Protein AF-A0A2H0P3C6-F1 (afdb_monomer_lite)

pLDDT: mean 90.38, std 11.11, range [38.16, 98.56]

Structure (mmCIF, N/CA/C/O backbone):
data_AF-A0A2H0P3C6-F1
#
_entry.id   AF-A0A2H0P3C6-F1
#
loop_
_atom_site.group_PDB
_atom_site.id
_atom_site.type_symbol
_atom_site.label_atom_id
_atom_site.label_alt_id
_atom_site.label_comp_id
_atom_site.label_asym_id
_atom_site.label_entity_id
_atom_site.label_seq_id
_atom_site.pdbx_PDB_ins_code
_atom_site.Cartn_x
_atom_site.Cartn_y
_atom_site.Cartn_z
_atom_site.occupancy
_atom_site.B_iso_or_equiv
_atom_site.auth_seq_id
_atom_site.auth_comp_id
_atom_site.auth_asym_id
_atom_site.auth_atom_id
_atom_site.pdbx_PDB_model_num
ATOM 1 N N . MET A 1 1 ? -15.969 14.897 18.657 1.00 38.16 1 MET A N 1
ATOM 2 C CA . MET A 1 1 ? -15.874 15.215 17.222 1.00 38.16 1 MET A CA 1
ATOM 3 C C . MET A 1 1 ? -16.275 13.954 16.493 1.00 38.16 1 MET A C 1
ATOM 5 O O . MET A 1 1 ? -15.449 13.063 16.337 1.00 38.16 1 MET A O 1
ATOM 9 N N . ASP A 1 2 ? -17.567 13.815 16.211 1.00 44.22 2 ASP A N 1
ATOM 10 C CA . ASP A 1 2 ? -18.071 12.693 15.427 1.00 44.22 2 ASP A CA 1
ATOM 11 C C . ASP A 1 2 ? -17.780 13.014 13.964 1.00 44.22 2 ASP A C 1
ATOM 13 O O . ASP A 1 2 ? -18.344 13.938 13.385 1.00 44.22 2 ASP A O 1
ATOM 17 N N . ILE A 1 3 ? -16.771 12.341 13.418 1.00 56.41 3 ILE A N 1
ATOM 18 C CA . ILE A 1 3 ? -16.511 12.364 11.985 1.00 56.41 3 ILE A CA 1
ATOM 19 C C . ILE A 1 3 ? -17.525 11.390 11.386 1.00 56.41 3 ILE A C 1
ATOM 21 O O . ILE A 1 3 ? -17.306 10.178 11.432 1.00 56.41 3 ILE A O 1
ATOM 25 N N . ASP A 1 4 ? -18.636 11.914 10.870 1.00 56.56 4 ASP A N 1
ATOM 26 C CA . ASP A 1 4 ? -19.586 11.145 10.062 1.00 56.56 4 ASP A CA 1
ATOM 27 C C . ASP A 1 4 ? -18.947 10.863 8.699 1.00 56.56 4 ASP A C 1
ATOM 29 O O . ASP A 1 4 ? -19.132 11.566 7.706 1.00 56.56 4 ASP A O 1
ATOM 33 N N . LEU A 1 5 ? -18.087 9.847 8.684 1.00 65.88 5 LEU A N 1
ATOM 34 C CA . LEU A 1 5 ? -17.434 9.357 7.484 1.00 65.88 5 LEU A CA 1
ATOM 35 C C . LEU A 1 5 ? -18.423 8.440 6.747 1.00 65.88 5 LEU A C 1
ATOM 37 O O . LEU A 1 5 ? -18.455 7.230 6.975 1.00 65.88 5 LEU A O 1
ATOM 41 N N . GLU A 1 6 ? -19.251 9.008 5.870 1.00 75.88 6 GLU A N 1
ATOM 42 C CA . GLU A 1 6 ? -20.109 8.235 4.961 1.00 75.88 6 GLU A CA 1
ATOM 43 C C . GLU A 1 6 ? -19.262 7.575 3.859 1.00 75.88 6 GLU A C 1
ATOM 45 O O . GLU A 1 6 ? -19.202 8.017 2.712 1.00 75.88 6 GLU A O 1
ATOM 50 N N . LEU A 1 7 ? -18.553 6.503 4.212 1.00 77.25 7 LEU A N 1
ATOM 51 C CA . LEU A 1 7 ? -17.869 5.661 3.238 1.00 77.25 7 LEU A CA 1
ATOM 52 C C . LEU A 1 7 ? -18.852 4.642 2.669 1.00 77.25 7 LEU A C 1
ATOM 54 O O . LEU A 1 7 ? -19.261 3.720 3.369 1.00 77.25 7 LEU A O 1
ATOM 58 N N . ASP A 1 8 ? -19.178 4.763 1.383 1.00 90.75 8 ASP A N 1
ATOM 59 C CA . ASP A 1 8 ? -19.835 3.688 0.635 1.00 90.75 8 ASP A CA 1
ATOM 60 C C . ASP A 1 8 ? -18.803 2.574 0.361 1.00 90.75 8 ASP A C 1
ATOM 62 O O . ASP A 1 8 ? -17.908 2.762 -0.480 1.00 90.75 8 ASP A O 1
ATOM 66 N N . PRO A 1 9 ? -18.908 1.400 1.019 1.00 89.31 9 PRO A N 1
ATOM 67 C CA . PRO A 1 9 ? -17.908 0.345 0.891 1.00 89.31 9 PRO A CA 1
ATOM 68 C C . PRO A 1 9 ? -17.788 -0.160 -0.545 1.00 89.31 9 PRO A C 1
ATOM 70 O O . PRO A 1 9 ? -16.703 -0.531 -0.986 1.00 89.31 9 PRO A O 1
ATOM 73 N N . ARG A 1 10 ? -18.889 -0.139 -1.310 1.00 92.19 10 ARG A N 1
ATOM 74 C CA . ARG A 1 10 ? -18.884 -0.604 -2.700 1.00 92.19 10 ARG A CA 1
ATOM 75 C C . ARG A 1 10 ? -18.052 0.325 -3.567 1.00 92.19 10 ARG A C 1
ATOM 77 O O . ARG A 1 10 ? -17.239 -0.149 -4.355 1.00 92.19 10 ARG A O 1
ATOM 84 N N . ARG A 1 11 ? -18.228 1.640 -3.418 1.00 92.62 11 ARG A N 1
ATOM 85 C CA . ARG A 1 11 ? -17.442 2.628 -4.173 1.00 92.62 11 ARG A CA 1
ATOM 86 C C . ARG A 1 11 ? -15.965 2.532 -3.837 1.00 92.62 11 ARG A C 1
ATOM 88 O O . ARG A 1 11 ? -15.156 2.568 -4.759 1.00 92.62 11 ARG A O 1
ATOM 95 N N . LEU A 1 12 ? -15.631 2.371 -2.557 1.00 92.31 12 LEU A N 1
ATOM 96 C CA . LEU A 1 12 ? -14.248 2.219 -2.116 1.00 92.31 12 LEU A CA 1
ATOM 97 C C . LEU A 1 12 ? -13.602 0.970 -2.727 1.00 92.31 12 LEU A C 1
ATOM 99 O O . LEU A 1 12 ? -12.553 1.080 -3.354 1.00 92.31 12 LEU A O 1
ATOM 103 N N . VAL A 1 13 ? -14.256 -0.193 -2.627 1.00 93.94 13 VAL A N 1
ATOM 104 C CA . VAL A 1 13 ? -13.751 -1.447 -3.213 1.00 93.94 13 VAL A CA 1
ATOM 105 C C . VAL A 1 13 ? -13.550 -1.310 -4.720 1.00 93.94 13 VAL A C 1
ATOM 107 O O . VAL A 1 13 ? -12.503 -1.691 -5.234 1.00 93.94 13 VAL A O 1
ATOM 110 N N . TRP A 1 14 ? -14.506 -0.717 -5.439 1.00 96.50 14 TRP A N 1
ATOM 111 C CA . TRP A 1 14 ? -14.363 -0.500 -6.880 1.00 96.50 14 TRP A CA 1
ATOM 112 C C . TRP A 1 14 ? -13.274 0.513 -7.236 1.00 96.50 14 TRP A C 1
ATOM 114 O O . TRP A 1 14 ? -12.634 0.365 -8.274 1.00 96.50 14 TRP A O 1
ATOM 124 N N . ALA A 1 15 ? -13.054 1.537 -6.411 1.00 95.50 15 ALA A N 1
ATOM 125 C CA . ALA A 1 15 ? -11.960 2.479 -6.609 1.00 95.50 15 ALA A CA 1
ATOM 126 C C . ALA A 1 15 ? -10.603 1.780 -6.449 1.00 95.50 15 ALA A C 1
ATOM 128 O O . ALA A 1 15 ? -9.781 1.850 -7.359 1.00 95.50 15 ALA A O 1
ATOM 129 N N . LEU A 1 16 ? -10.415 1.036 -5.355 1.00 95.62 16 LEU A N 1
ATOM 130 C CA . LEU A 1 16 ? -9.211 0.244 -5.093 1.00 95.62 16 LEU A CA 1
ATOM 131 C C . LEU A 1 16 ? -8.962 -0.787 -6.207 1.00 95.62 16 LEU A C 1
ATOM 133 O O . LEU A 1 16 ? -7.877 -0.834 -6.778 1.00 95.62 16 LEU A O 1
ATOM 137 N N . ALA A 1 17 ? -9.993 -1.537 -6.610 1.00 96.88 17 ALA A N 1
ATOM 138 C CA . ALA A 1 17 ? -9.888 -2.532 -7.677 1.00 96.88 17 ALA A CA 1
ATOM 139 C C . ALA A 1 17 ? -9.478 -1.921 -9.027 1.00 96.88 17 ALA A C 1
ATOM 141 O O . ALA A 1 17 ? -8.678 -2.508 -9.750 1.00 96.88 17 ALA A O 1
ATOM 142 N N . ARG A 1 18 ? -9.985 -0.732 -9.377 1.00 98.12 18 ARG A N 1
ATOM 143 C CA . ARG A 1 18 ? -9.569 -0.036 -10.608 1.00 98.12 18 ARG A CA 1
ATOM 144 C C . ARG A 1 18 ? -8.109 0.398 -10.558 1.00 98.12 18 ARG A C 1
ATOM 146 O O . ARG A 1 18 ? -7.451 0.341 -11.590 1.00 98.12 18 ARG A O 1
ATOM 153 N N . ILE A 1 19 ? -7.617 0.822 -9.393 1.00 97.56 19 ILE A N 1
ATOM 154 C CA . ILE A 1 19 ? -6.205 1.182 -9.221 1.00 97.56 19 ILE A CA 1
ATOM 155 C C . ILE A 1 19 ? -5.328 -0.060 -9.403 1.00 97.56 19 ILE A C 1
ATOM 157 O O . ILE A 1 19 ? -4.385 0.003 -10.182 1.00 97.56 19 ILE A O 1
ATOM 161 N N . ILE A 1 20 ? -5.687 -1.194 -8.788 1.00 96.81 20 ILE A N 1
ATOM 162 C CA . ILE A 1 20 ? -4.975 -2.474 -8.971 1.00 96.81 20 ILE A CA 1
ATOM 163 C C . ILE A 1 20 ? -4.914 -2.846 -10.454 1.00 96.81 20 ILE A C 1
ATOM 165 O O . ILE A 1 20 ? -3.831 -3.008 -11.003 1.00 96.81 20 ILE A O 1
ATOM 169 N N . LEU A 1 21 ? -6.066 -2.879 -11.132 1.00 97.88 21 LEU A N 1
ATOM 170 C CA . LEU A 1 21 ? -6.128 -3.227 -12.554 1.00 97.88 21 LEU A CA 1
ATOM 171 C C . LEU A 1 21 ? -5.290 -2.283 -13.430 1.00 97.88 21 LEU A C 1
ATOM 173 O O . LEU A 1 21 ? -4.701 -2.720 -14.416 1.00 97.88 21 LEU A O 1
ATOM 177 N N . ALA A 1 22 ? -5.229 -0.993 -13.088 1.00 97.94 22 ALA A N 1
ATOM 178 C CA . ALA A 1 22 ? -4.406 -0.025 -13.805 1.00 97.94 22 ALA A CA 1
ATOM 179 C C . ALA A 1 22 ? -2.903 -0.240 -13.562 1.00 97.94 22 ALA A C 1
ATOM 181 O O . ALA A 1 22 ? -2.125 -0.157 -14.512 1.00 97.94 22 ALA A O 1
ATOM 182 N N . LEU A 1 23 ? -2.497 -0.534 -12.323 1.00 97.56 23 LEU A N 1
ATOM 183 C CA . LEU A 1 23 ? -1.108 -0.844 -11.974 1.00 97.56 23 LEU A CA 1
ATOM 184 C C . LEU A 1 23 ? -0.643 -2.140 -12.650 1.00 97.56 23 LEU A C 1
ATOM 186 O O . LEU A 1 23 ? 0.425 -2.153 -13.258 1.00 97.56 23 LEU A O 1
ATOM 190 N N . ASP A 1 24 ? -1.476 -3.183 -12.645 1.00 97.12 24 ASP A N 1
ATOM 191 C CA . ASP A 1 24 ? -1.194 -4.454 -13.320 1.00 97.12 24 ASP A CA 1
ATOM 192 C C . ASP A 1 24 ? -1.063 -4.265 -14.836 1.00 97.12 24 ASP A C 1
ATOM 194 O O . ASP A 1 24 ? -0.129 -4.772 -15.462 1.00 97.12 24 ASP A O 1
ATOM 198 N N . ALA A 1 25 ? -1.968 -3.491 -15.444 1.00 97.62 25 ALA A N 1
ATOM 199 C CA . ALA A 1 25 ? -1.889 -3.169 -16.864 1.00 97.62 25 ALA A CA 1
ATOM 200 C C . ALA A 1 25 ? -0.612 -2.381 -17.199 1.00 97.62 25 ALA A C 1
ATOM 202 O O . ALA A 1 25 ? 0.040 -2.673 -18.204 1.00 97.62 25 ALA A O 1
ATOM 203 N N . ALA A 1 26 ? -0.228 -1.417 -16.356 1.00 96.88 26 ALA A N 1
ATOM 204 C CA . ALA A 1 26 ? 1.009 -0.661 -16.515 1.00 96.88 26 ALA A CA 1
ATOM 205 C C . ALA A 1 26 ? 2.249 -1.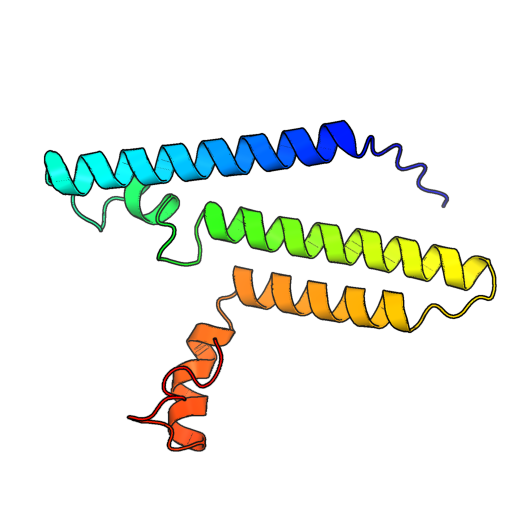560 -16.383 1.00 96.88 26 ALA A C 1
ATOM 207 O O . ALA A 1 26 ? 3.158 -1.453 -17.202 1.00 96.88 26 ALA A O 1
ATOM 208 N N . TYR A 1 27 ? 2.264 -2.493 -15.430 1.00 96.31 27 TYR A N 1
ATOM 209 C CA . TYR A 1 27 ? 3.331 -3.485 -15.295 1.00 96.31 27 TYR A CA 1
ATOM 210 C C . TYR A 1 27 ? 3.439 -4.394 -16.528 1.00 96.31 27 TYR A C 1
ATOM 212 O O . TYR A 1 27 ? 4.518 -4.570 -17.089 1.00 96.31 27 TYR A O 1
ATOM 220 N N . VAL A 1 28 ? 2.323 -4.949 -17.013 1.00 96.50 28 VAL A N 1
ATOM 221 C CA . VAL A 1 28 ? 2.327 -5.786 -18.227 1.00 96.50 28 VAL A CA 1
ATOM 222 C C . VAL A 1 28 ? 2.820 -4.987 -19.434 1.00 96.50 28 VAL A C 1
ATOM 224 O O . VAL A 1 28 ? 3.604 -5.495 -20.239 1.00 96.50 28 VAL A O 1
ATOM 227 N N . PHE A 1 29 ? 2.411 -3.722 -19.538 1.00 95.50 29 PHE A N 1
ATOM 228 C CA . PHE A 1 29 ? 2.895 -2.809 -20.563 1.00 95.50 29 PHE A CA 1
ATOM 229 C C . PHE A 1 29 ? 4.414 -2.615 -20.464 1.00 95.50 29 PHE A C 1
ATOM 231 O O . PHE A 1 29 ? 5.113 -2.855 -21.445 1.00 95.50 29 PHE A O 1
ATOM 238 N N . THR A 1 30 ? 4.971 -2.268 -19.301 1.00 94.69 30 THR A N 1
ATOM 239 C CA . THR A 1 30 ? 6.427 -2.077 -19.168 1.00 94.69 30 THR A CA 1
ATOM 240 C C . THR A 1 30 ? 7.207 -3.361 -19.462 1.00 94.69 30 THR A C 1
ATOM 242 O O . THR A 1 30 ? 8.236 -3.309 -20.140 1.00 94.69 30 THR A O 1
ATOM 245 N N . GLN A 1 31 ? 6.690 -4.525 -19.059 1.00 94.06 31 GLN A N 1
ATOM 246 C CA . GLN A 1 31 ? 7.283 -5.830 -19.367 1.00 94.06 31 GLN A CA 1
ATOM 247 C C . GLN A 1 31 ? 7.283 -6.141 -20.867 1.00 94.06 31 GLN A C 1
ATOM 249 O O . GLN A 1 31 ? 8.267 -6.681 -21.375 1.00 94.06 31 GLN A O 1
ATOM 254 N N . PHE A 1 32 ? 6.225 -5.782 -21.599 1.00 95.12 32 PHE A N 1
ATOM 255 C CA . PHE A 1 32 ? 6.198 -5.918 -23.057 1.00 95.12 32 PHE A CA 1
ATOM 256 C C . PHE A 1 32 ? 7.318 -5.097 -23.708 1.00 95.12 32 PHE A C 1
ATOM 258 O O . PHE A 1 32 ? 8.083 -5.625 -24.512 1.00 95.12 32 PHE A O 1
ATOM 265 N N . PHE A 1 33 ? 7.473 -3.830 -23.322 1.00 93.88 33 PHE A N 1
ATOM 266 C CA . PHE A 1 33 ? 8.501 -2.955 -23.892 1.00 93.88 33 PHE A CA 1
ATOM 267 C C . PHE A 1 33 ? 9.921 -3.432 -23.576 1.00 93.8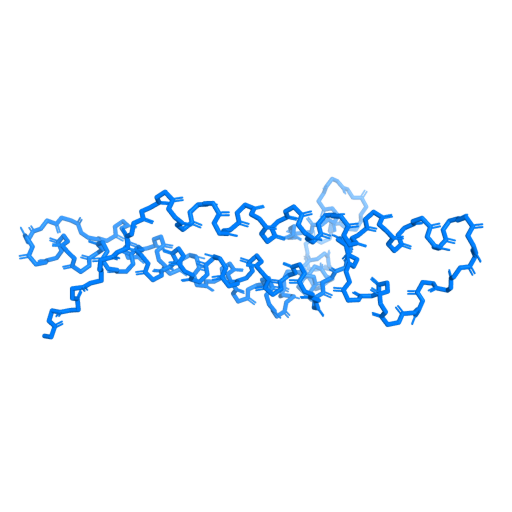8 33 PHE A C 1
ATOM 269 O O . PHE A 1 33 ? 10.793 -3.409 -24.443 1.00 93.88 33 PHE A O 1
ATOM 276 N N . VAL A 1 34 ? 10.159 -3.917 -22.360 1.00 94.12 34 VAL A N 1
ATOM 277 C CA . VAL A 1 34 ? 11.460 -4.480 -21.988 1.00 94.12 34 VAL A CA 1
ATOM 278 C C . VAL A 1 34 ? 11.758 -5.764 -22.761 1.00 94.12 34 VAL A C 1
ATOM 280 O O . VAL A 1 34 ? 12.825 -5.882 -23.359 1.00 94.12 34 VAL A O 1
ATOM 283 N N . ARG A 1 35 ? 10.816 -6.713 -22.811 1.00 93.50 35 ARG A N 1
ATOM 284 C CA . ARG A 1 35 ? 11.062 -8.043 -23.396 1.00 93.50 35 ARG A CA 1
ATOM 285 C C . ARG A 1 35 ? 11.018 -8.072 -24.921 1.00 93.50 35 ARG A C 1
ATOM 287 O O . ARG A 1 35 ? 11.717 -8.881 -25.519 1.00 93.50 35 ARG A O 1
ATOM 294 N N . VAL A 1 36 ? 10.194 -7.230 -25.544 1.00 94.94 36 VAL A N 1
ATOM 295 C CA . VAL A 1 36 ? 9.964 -7.241 -27.000 1.00 94.94 36 VAL A CA 1
ATOM 296 C C . VAL A 1 36 ? 10.718 -6.116 -27.700 1.00 94.94 36 VAL A C 1
ATOM 298 O O . VAL A 1 36 ? 11.287 -6.339 -28.764 1.00 94.94 36 VAL A O 1
ATOM 301 N N . LEU A 1 37 ? 10.748 -4.916 -27.112 1.00 92.44 37 LEU A N 1
ATOM 302 C CA . LEU A 1 37 ? 11.396 -3.743 -27.714 1.00 92.44 37 LEU A CA 1
ATOM 303 C C . LEU A 1 37 ? 12.799 -3.474 -27.150 1.00 92.44 37 LEU A C 1
ATOM 305 O O . LEU A 1 37 ? 13.454 -2.524 -27.576 1.00 92.44 37 LEU A O 1
ATOM 309 N N . GLY A 1 38 ? 13.267 -4.293 -26.202 1.00 92.25 38 GLY A N 1
ATOM 310 C CA . GLY A 1 38 ? 14.618 -4.208 -25.650 1.00 92.25 38 GLY A CA 1
ATOM 311 C C . GLY A 1 38 ? 14.857 -2.977 -24.776 1.00 92.25 38 GLY A C 1
ATOM 312 O O . GLY A 1 38 ? 15.991 -2.504 -24.683 1.00 92.25 38 GLY A O 1
ATOM 313 N N . TRP A 1 39 ? 13.813 -2.417 -24.152 1.00 90.94 39 TRP A N 1
ATOM 314 C CA . TRP A 1 39 ? 14.005 -1.344 -23.174 1.00 90.94 39 TRP A CA 1
ATOM 315 C C . TRP A 1 39 ? 14.894 -1.801 -22.014 1.00 90.94 39 TRP A C 1
ATOM 317 O O . TRP A 1 39 ? 14.812 -2.931 -21.541 1.00 90.94 39 TRP A O 1
ATOM 327 N N . SER A 1 40 ? 15.726 -0.886 -21.519 1.00 91.06 40 SER A N 1
ATOM 328 C CA . SER A 1 40 ? 16.539 -1.134 -20.329 1.00 91.06 40 SER A CA 1
ATOM 329 C C . SER A 1 40 ? 15.657 -1.266 -19.086 1.00 91.06 40 SER A C 1
ATOM 331 O O . SER A 1 40 ? 14.791 -0.425 -18.853 1.00 91.06 40 SER A O 1
ATOM 333 N N . HIS A 1 41 ? 15.959 -2.237 -18.221 1.00 88.44 41 HIS A N 1
ATOM 334 C CA . HIS A 1 41 ? 15.363 -2.359 -16.882 1.00 88.44 41 HIS A CA 1
ATOM 335 C C . HIS A 1 41 ? 15.660 -1.159 -15.965 1.00 88.44 41 HIS A C 1
ATOM 337 O O . HIS A 1 41 ? 15.035 -1.000 -14.926 1.00 88.44 41 HIS A O 1
ATOM 343 N N . ARG A 1 42 ? 16.603 -0.286 -16.345 1.00 88.56 42 ARG A N 1
ATOM 344 C CA . ARG A 1 42 ? 16.869 0.983 -15.644 1.00 88.56 42 ARG A CA 1
ATOM 345 C C . ARG A 1 42 ? 15.962 2.124 -16.106 1.00 88.56 42 ARG A C 1
ATOM 347 O O . ARG A 1 42 ? 16.122 3.252 -15.650 1.00 88.56 42 ARG A O 1
ATOM 354 N N . 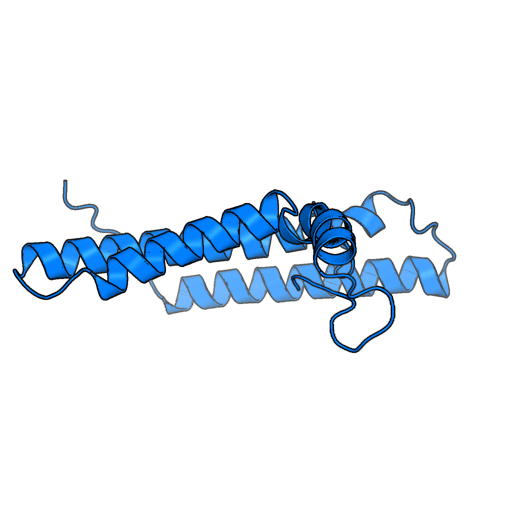ASN A 1 43 ? 15.064 1.870 -17.058 1.00 92.06 43 ASN A N 1
ATOM 355 C CA . ASN A 1 43 ? 14.101 2.864 -17.501 1.00 92.06 43 ASN A CA 1
ATOM 356 C C . ASN A 1 43 ? 13.193 3.256 -16.326 1.00 92.06 43 ASN A C 1
ATOM 358 O O . ASN A 1 43 ? 12.637 2.391 -15.655 1.00 92.06 43 ASN A O 1
ATOM 362 N N . ILE A 1 44 ? 13.023 4.560 -16.103 1.00 91.75 44 ILE A N 1
ATOM 363 C CA . ILE A 1 44 ? 12.242 5.081 -14.976 1.00 91.75 44 ILE A CA 1
ATOM 364 C C . ILE A 1 44 ? 10.796 4.573 -14.974 1.00 91.75 44 ILE A C 1
ATOM 366 O O . ILE A 1 44 ? 10.256 4.278 -13.916 1.00 91.75 44 ILE A O 1
ATOM 370 N N . ILE A 1 45 ? 10.182 4.411 -16.148 1.00 92.75 45 ILE A N 1
ATOM 371 C CA . ILE A 1 45 ? 8.813 3.905 -16.271 1.00 92.75 45 ILE A CA 1
ATOM 372 C C . ILE A 1 45 ? 8.767 2.440 -15.840 1.00 92.75 45 ILE A C 1
ATOM 374 O O . ILE A 1 45 ? 7.850 2.050 -15.129 1.00 92.75 45 ILE A O 1
ATOM 378 N N . PHE A 1 46 ? 9.765 1.636 -16.218 1.00 93.69 46 PHE A N 1
ATOM 379 C CA . PHE A 1 46 ? 9.853 0.255 -15.748 1.00 93.69 46 PHE A CA 1
ATOM 380 C C . PHE A 1 46 ? 9.965 0.212 -14.222 1.00 93.69 46 PHE A C 1
ATOM 382 O O . PHE A 1 46 ? 9.118 -0.397 -13.584 1.00 93.69 46 PHE A O 1
ATOM 389 N N . VAL A 1 47 ? 10.932 0.932 -13.644 1.00 93.81 47 VAL A N 1
ATOM 390 C CA . VAL A 1 47 ? 11.183 0.942 -12.191 1.00 93.81 47 VAL A CA 1
ATOM 391 C C . VAL A 1 47 ? 9.957 1.411 -11.393 1.00 93.81 47 VAL A C 1
ATOM 393 O O . VAL A 1 47 ? 9.649 0.843 -10.351 1.00 93.81 47 VAL A O 1
ATOM 396 N N . LEU A 1 48 ? 9.218 2.408 -11.889 1.00 95.12 48 LEU A N 1
ATOM 397 C CA . LEU A 1 48 ? 8.032 2.946 -11.209 1.00 95.12 48 LEU A CA 1
ATOM 398 C C . LEU A 1 48 ? 6.838 1.981 -11.150 1.00 95.12 48 LEU A C 1
ATOM 400 O O . LEU A 1 48 ? 5.984 2.149 -10.280 1.00 95.12 48 LEU A O 1
ATOM 404 N N . PHE A 1 49 ? 6.757 1.014 -12.064 1.00 95.88 49 PHE A N 1
ATOM 405 C CA . PHE A 1 49 ? 5.645 0.060 -12.150 1.00 95.88 49 PHE A CA 1
ATOM 406 C C . PHE A 1 49 ? 6.084 -1.396 -11.959 1.00 95.88 49 PHE A C 1
ATOM 408 O O . PHE A 1 49 ? 5.270 -2.297 -12.146 1.00 95.88 49 PHE A O 1
ATOM 415 N N . ASP A 1 50 ? 7.352 -1.651 -11.630 1.00 94.25 50 ASP A N 1
ATOM 416 C CA . ASP A 1 50 ? 7.874 -3.008 -11.481 1.00 94.25 50 ASP A CA 1
ATOM 417 C C . ASP A 1 50 ? 7.332 -3.672 -10.212 1.00 94.25 50 ASP A C 1
ATOM 419 O O . ASP A 1 50 ? 7.770 -3.373 -9.109 1.00 94.25 50 ASP A O 1
ATOM 423 N N . LEU A 1 51 ? 6.418 -4.629 -10.368 1.00 92.62 51 LEU A N 1
ATOM 424 C CA . LEU A 1 51 ? 5.861 -5.392 -9.247 1.00 92.62 51 LEU A CA 1
ATOM 425 C C . LEU A 1 51 ? 6.897 -6.270 -8.521 1.00 92.62 51 LEU A C 1
ATOM 427 O O . LEU A 1 51 ? 6.578 -6.820 -7.475 1.00 92.62 51 LEU A O 1
ATOM 431 N N . ASN A 1 52 ? 8.108 -6.434 -9.068 1.00 89.75 52 ASN A N 1
ATOM 432 C CA . ASN A 1 52 ? 9.184 -7.201 -8.429 1.00 89.75 52 ASN A CA 1
ATOM 433 C C . ASN A 1 52 ? 10.124 -6.337 -7.579 1.00 89.75 52 ASN A C 1
ATOM 435 O O . ASN A 1 52 ? 11.078 -6.870 -7.014 1.00 89.75 52 ASN A O 1
ATOM 439 N N . HIS A 1 53 ? 9.922 -5.019 -7.552 1.00 88.94 53 HIS A N 1
ATOM 440 C CA . HIS A 1 53 ? 10.758 -4.104 -6.790 1.00 88.94 53 HIS A CA 1
ATOM 441 C C . HIS A 1 53 ? 9.915 -3.265 -5.840 1.00 88.94 53 HIS A C 1
ATOM 443 O O . HIS A 1 53 ? 8.737 -3.014 -6.102 1.00 88.94 53 HIS A O 1
ATOM 449 N N . GLU A 1 54 ? 10.542 -2.798 -4.765 1.00 91.38 54 GLU A N 1
ATOM 450 C CA . GLU A 1 54 ? 9.909 -1.904 -3.808 1.00 91.38 54 GLU A CA 1
ATOM 451 C C . GLU A 1 54 ? 10.196 -0.423 -4.098 1.00 91.38 54 GLU A C 1
ATOM 453 O O . GLU A 1 54 ? 10.874 -0.065 -5.063 1.00 91.38 54 GLU A O 1
ATOM 458 N N . MET A 1 55 ? 9.654 0.462 -3.255 1.00 93.06 55 MET A N 1
ATOM 459 C CA . MET A 1 55 ? 9.767 1.925 -3.374 1.00 93.06 55 MET A CA 1
ATOM 460 C C . MET A 1 55 ? 9.238 2.493 -4.702 1.00 93.06 55 MET A C 1
ATOM 462 O O . MET A 1 55 ? 9.857 3.362 -5.323 1.00 93.06 55 MET A O 1
ATOM 466 N N . ASN A 1 56 ? 8.068 2.029 -5.135 1.00 95.88 56 ASN A N 1
ATOM 467 C CA . ASN A 1 56 ? 7.441 2.437 -6.386 1.00 95.88 56 ASN A CA 1
ATOM 468 C C . ASN A 1 56 ? 5.923 2.661 -6.231 1.00 95.88 56 ASN A C 1
ATOM 470 O O . ASN A 1 56 ? 5.404 2.782 -5.121 1.00 95.88 56 ASN A O 1
ATOM 474 N N . LEU A 1 57 ? 5.197 2.815 -7.346 1.00 96.94 57 LEU A N 1
ATOM 475 C CA . LEU A 1 57 ? 3.756 3.091 -7.300 1.00 96.94 57 LEU A CA 1
ATOM 476 C C . LEU A 1 57 ? 2.938 1.914 -6.736 1.00 96.94 57 LEU A C 1
ATOM 478 O O . LEU A 1 57 ? 2.068 2.171 -5.900 1.00 96.94 57 LEU A O 1
ATOM 482 N N . PRO A 1 58 ? 3.199 0.652 -7.136 1.00 97.06 58 PRO A N 1
ATOM 483 C CA . PRO A 1 58 ? 2.635 -0.517 -6.470 1.00 97.06 58 PRO A CA 1
ATOM 484 C C . PRO A 1 58 ? 2.834 -0.540 -4.951 1.00 97.06 58 PRO A C 1
ATOM 486 O O . PRO A 1 58 ? 1.842 -0.686 -4.236 1.00 97.06 58 PRO A O 1
ATOM 489 N N . THR A 1 59 ? 4.056 -0.319 -4.449 1.00 96.56 59 THR A N 1
ATOM 490 C CA . THR A 1 59 ? 4.298 -0.358 -2.993 1.00 96.56 59 THR A CA 1
ATOM 491 C C . THR A 1 59 ? 3.684 0.821 -2.249 1.00 96.56 59 THR A C 1
ATOM 493 O O . THR A 1 59 ? 3.197 0.690 -1.126 1.00 96.56 59 THR A O 1
ATOM 496 N N . LEU A 1 60 ? 3.620 1.997 -2.882 1.00 97.44 60 LEU A N 1
ATOM 497 C CA . LEU A 1 60 ? 2.879 3.127 -2.326 1.00 97.44 60 LEU A CA 1
ATOM 498 C C . LEU A 1 60 ? 1.392 2.783 -2.166 1.00 97.44 60 LEU A C 1
ATOM 500 O O . LEU A 1 60 ? 0.772 3.144 -1.164 1.00 97.44 60 LEU A O 1
ATOM 504 N N . TYR A 1 61 ? 0.817 2.088 -3.148 1.00 97.62 61 TYR A N 1
ATOM 505 C CA . TYR A 1 61 ? -0.580 1.673 -3.117 1.00 97.62 61 TYR A CA 1
ATOM 506 C C . TYR A 1 61 ? -0.858 0.628 -2.025 1.00 97.62 61 TYR A C 1
ATOM 508 O O . TYR A 1 61 ? -1.799 0.811 -1.242 1.00 97.62 61 TYR A O 1
ATOM 516 N N . SER A 1 62 ? -0.060 -0.442 -1.939 1.00 96.81 62 SER A N 1
ATOM 517 C CA . SER A 1 62 ? -0.199 -1.470 -0.894 1.00 96.81 62 SER A CA 1
ATOM 518 C C . SER A 1 62 ? 0.002 -0.859 0.496 1.00 96.81 62 SER A C 1
ATOM 520 O O . SER A 1 62 ? -0.869 -1.004 1.360 1.00 96.81 62 SER A O 1
ATOM 522 N N . GLY A 1 63 ? 1.063 -0.068 0.686 1.00 97.56 63 GLY A N 1
ATOM 523 C CA . GLY A 1 63 ? 1.367 0.627 1.935 1.00 97.56 63 GLY A CA 1
ATOM 524 C C . GLY A 1 63 ? 0.252 1.578 2.380 1.00 97.56 63 GLY A C 1
ATOM 525 O O . GLY A 1 63 ? -0.167 1.546 3.541 1.00 97.56 63 GLY A O 1
ATOM 526 N N . ALA A 1 64 ? -0.300 2.384 1.467 1.00 97.62 64 ALA A N 1
ATOM 527 C CA . ALA A 1 64 ? -1.430 3.269 1.763 1.00 97.62 64 ALA A CA 1
ATOM 528 C C . ALA A 1 64 ? -2.720 2.496 2.086 1.00 97.62 64 ALA A C 1
ATOM 530 O O . ALA A 1 64 ? -3.485 2.902 2.964 1.00 97.62 64 ALA A O 1
ATOM 531 N N . THR A 1 65 ? -2.958 1.366 1.416 1.00 97.44 65 THR A N 1
ATOM 532 C CA . THR A 1 65 ? -4.112 0.495 1.689 1.00 97.44 65 THR A CA 1
ATOM 533 C C . THR A 1 65 ? -4.014 -0.127 3.084 1.00 97.44 65 THR A C 1
ATOM 535 O O . THR A 1 65 ? -4.999 -0.131 3.825 1.00 97.44 65 THR A O 1
ATOM 538 N N . LEU A 1 66 ? -2.822 -0.573 3.492 1.00 98.12 66 LEU A N 1
ATOM 539 C CA . LEU A 1 66 ? -2.560 -1.064 4.849 1.00 98.12 66 LEU A CA 1
ATOM 540 C C . LEU A 1 66 ? -2.800 0.025 5.903 1.00 98.12 66 LEU A C 1
ATOM 542 O O . LEU A 1 66 ? -3.447 -0.236 6.921 1.00 98.12 66 LEU A O 1
ATOM 546 N N . LEU A 1 67 ? -2.363 1.261 5.640 1.00 98.31 67 LEU A N 1
ATOM 547 C CA . LEU A 1 67 ? -2.619 2.394 6.531 1.00 98.31 67 LEU A CA 1
ATOM 548 C C . LEU A 1 67 ? -4.117 2.709 6.641 1.00 98.31 67 LEU A C 1
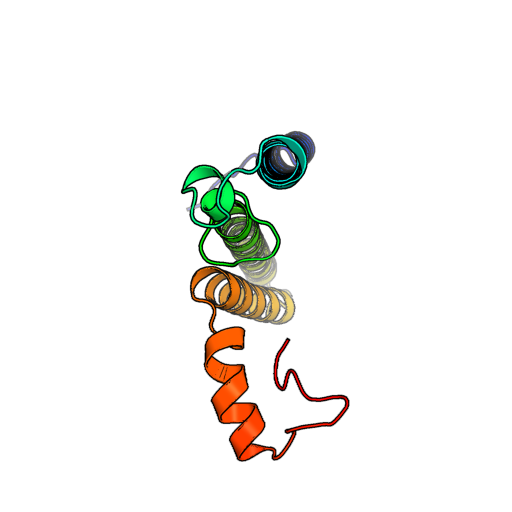ATOM 550 O O . LEU A 1 67 ? -4.622 2.956 7.736 1.00 98.31 67 LEU A O 1
ATOM 554 N N . LEU A 1 68 ? -4.853 2.656 5.527 1.00 96.44 68 LEU A N 1
ATOM 555 C CA . LEU A 1 68 ? -6.307 2.816 5.532 1.00 96.44 68 LEU A CA 1
ATOM 556 C C . LEU A 1 68 ? -6.976 1.743 6.402 1.00 96.44 68 LEU A C 1
ATOM 558 O O . LEU A 1 68 ? -7.821 2.069 7.237 1.00 96.44 68 LEU A O 1
ATOM 562 N N . CYS A 1 69 ? -6.569 0.478 6.271 1.00 97.06 69 CYS A N 1
ATOM 563 C CA . CYS A 1 69 ? -7.032 -0.595 7.149 1.00 97.06 69 CYS A CA 1
ATOM 564 C C . CYS A 1 69 ? -6.714 -0.301 8.624 1.00 97.06 69 CYS A C 1
ATOM 566 O O . CYS A 1 69 ? -7.599 -0.443 9.470 1.00 97.06 69 CYS A O 1
ATOM 568 N N . ALA A 1 70 ? -5.505 0.174 8.942 1.00 98.25 70 ALA A N 1
ATOM 569 C CA . ALA A 1 70 ? -5.129 0.550 10.305 1.00 98.25 70 ALA A CA 1
ATOM 570 C C . ALA A 1 70 ? -6.041 1.639 10.896 1.00 98.25 70 ALA A C 1
ATOM 572 O O . ALA A 1 70 ? -6.441 1.540 12.060 1.00 98.25 70 ALA A O 1
ATOM 573 N N . ILE A 1 71 ? -6.408 2.645 10.093 1.00 96.44 71 ILE A N 1
ATOM 574 C CA . ILE A 1 71 ? -7.326 3.725 10.484 1.00 96.44 71 ILE A CA 1
ATOM 575 C C . ILE A 1 71 ? -8.729 3.167 10.753 1.00 96.44 71 ILE A C 1
ATOM 577 O O . ILE A 1 71 ? -9.316 3.457 11.796 1.00 96.44 71 ILE A O 1
ATOM 581 N N . LEU A 1 72 ? -9.258 2.320 9.865 1.00 95.12 72 LEU A N 1
ATOM 582 C CA . LEU A 1 72 ? -10.580 1.703 10.038 1.00 95.12 72 LEU A CA 1
ATOM 583 C C . LEU A 1 72 ? -10.639 0.806 11.288 1.00 95.12 72 LEU A C 1
ATOM 585 O O . LEU A 1 72 ? -11.632 0.810 12.024 1.00 95.12 72 LEU A O 1
ATOM 589 N N . LEU A 1 73 ? -9.560 0.072 11.575 1.00 97.12 73 LEU A N 1
ATOM 590 C CA . LEU A 1 73 ? -9.422 -0.730 12.792 1.00 97.12 73 LEU A CA 1
ATOM 591 C C . LEU A 1 73 ? -9.369 0.155 14.047 1.00 97.12 73 LEU A C 1
ATOM 593 O O . LEU A 1 73 ? -10.041 -0.147 15.034 1.00 97.12 73 LEU A O 1
ATOM 597 N N . ALA A 1 74 ? -8.652 1.283 14.005 1.00 97.12 74 ALA A N 1
ATOM 598 C CA . ALA A 1 74 ? -8.618 2.252 15.103 1.00 97.12 74 ALA A CA 1
ATOM 599 C C . ALA A 1 74 ? -9.999 2.878 15.365 1.00 97.12 74 ALA A C 1
ATOM 601 O O . ALA A 1 74 ? -10.428 2.988 16.516 1.00 97.12 74 ALA A O 1
ATOM 602 N N . MET A 1 75 ? -10.737 3.227 14.305 1.00 95.19 75 MET A N 1
ATOM 603 C CA . MET A 1 75 ? -12.119 3.710 14.406 1.00 95.19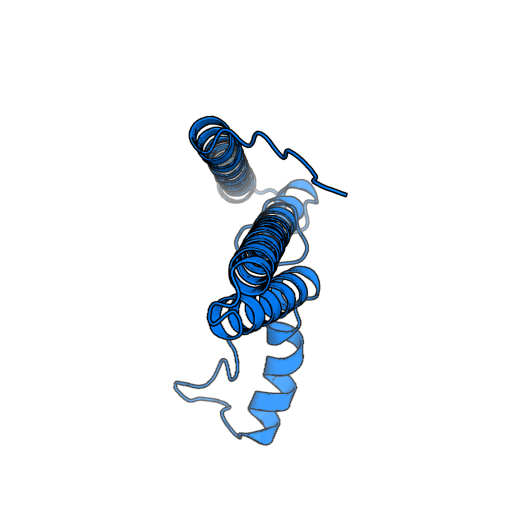 75 MET A CA 1
ATOM 604 C C . MET A 1 75 ? -13.040 2.653 15.028 1.00 95.19 75 MET A C 1
ATOM 606 O O . MET A 1 75 ? -13.872 2.976 15.879 1.00 95.19 75 MET A O 1
ATOM 610 N N . SER A 1 76 ? -12.857 1.385 14.653 1.00 95.06 76 SER A N 1
ATOM 611 C CA . SER A 1 76 ? -13.597 0.251 15.220 1.00 95.06 76 SER A CA 1
ATOM 612 C C . SER A 1 76 ? -13.286 0.070 16.710 1.00 95.06 76 SER A C 1
ATOM 614 O O . SER A 1 76 ? -14.207 -0.041 17.521 1.00 95.06 76 SER A O 1
ATOM 616 N N . ALA A 1 77 ? -12.008 0.151 17.099 1.00 96.19 77 ALA A N 1
ATOM 617 C CA . ALA A 1 77 ? -11.582 0.118 18.498 1.00 96.19 77 ALA A CA 1
ATOM 618 C C . ALA A 1 77 ? -12.220 1.255 19.315 1.00 96.19 77 ALA A C 1
ATOM 620 O O . ALA A 1 77 ? -12.779 1.015 20.385 1.00 96.19 77 ALA A O 1
ATOM 621 N N . ALA A 1 78 ? -12.210 2.484 18.788 1.00 95.44 78 ALA A N 1
ATOM 622 C CA . ALA A 1 78 ? -12.850 3.634 19.425 1.00 95.44 78 ALA A CA 1
ATOM 623 C C . ALA A 1 78 ? -14.378 3.463 19.540 1.00 95.44 78 ALA A C 1
ATOM 625 O O . ALA A 1 78 ? -14.987 3.868 20.534 1.00 95.44 78 ALA A O 1
ATOM 626 N N . GLY A 1 79 ? -15.017 2.847 18.542 1.00 95.38 79 GLY A N 1
ATOM 627 C CA . GLY A 1 79 ? -16.434 2.482 18.574 1.00 95.38 79 GLY A CA 1
ATOM 628 C C . GLY A 1 79 ? -16.773 1.506 19.703 1.00 95.38 79 GLY A C 1
ATOM 629 O O . GLY A 1 79 ? -17.706 1.754 20.467 1.00 95.38 79 GLY A O 1
ATOM 630 N N . GLU A 1 80 ? -15.998 0.431 19.849 1.00 95.88 80 GLU A N 1
ATOM 631 C CA . GLU A 1 80 ? -16.208 -0.563 20.908 1.00 95.88 80 GLU A CA 1
ATOM 632 C C . GLU A 1 80 ? -15.879 -0.009 22.301 1.00 95.88 80 GLU A C 1
ATOM 634 O O . GLU A 1 80 ? -16.642 -0.233 23.245 1.00 95.88 80 GLU A O 1
ATOM 639 N N . ALA A 1 81 ? -14.831 0.812 22.424 1.00 94.44 81 ALA A N 1
ATOM 640 C CA . ALA A 1 81 ? -14.487 1.489 23.674 1.00 94.44 81 ALA A CA 1
ATOM 641 C C . ALA A 1 81 ? -15.625 2.401 24.167 1.00 94.44 81 ALA A C 1
ATOM 643 O O . ALA A 1 81 ? -16.001 2.347 25.340 1.00 94.44 81 ALA A O 1
ATOM 644 N N . ARG A 1 82 ? -16.250 3.178 23.266 1.00 95.31 82 ARG A N 1
ATOM 645 C CA . ARG A 1 82 ? -17.424 4.013 23.592 1.00 95.31 82 ARG A CA 1
ATOM 646 C C . ARG A 1 82 ? -18.620 3.190 24.072 1.00 95.31 82 ARG A C 1
ATOM 648 O O . ARG A 1 82 ? -19.351 3.631 24.954 1.00 95.31 82 ARG A O 1
ATOM 655 N N . LYS A 1 83 ? -18.791 1.975 23.546 1.00 95.81 83 LYS A N 1
ATOM 656 C CA . LYS A 1 83 ? -19.825 1.018 23.975 1.00 95.81 83 LYS A CA 1
ATOM 657 C C . LYS A 1 83 ? -19.441 0.227 25.235 1.00 95.81 83 LYS A C 1
ATOM 659 O O . LYS A 1 83 ? -20.195 -0.662 25.624 1.00 95.81 83 LYS A O 1
ATOM 664 N N . ARG A 1 84 ? -18.291 0.521 25.866 1.00 94.12 84 ARG A N 1
ATOM 665 C CA . ARG A 1 84 ? -17.709 -0.234 26.997 1.00 94.12 84 ARG A CA 1
ATOM 666 C C . ARG A 1 84 ? -17.523 -1.728 26.696 1.00 94.12 84 ARG A C 1
ATOM 668 O O . ARG A 1 84 ? -17.659 -2.569 27.581 1.00 94.12 84 ARG A O 1
ATOM 675 N N . ARG A 1 85 ? -17.230 -2.058 25.438 1.00 94.69 85 ARG A N 1
ATOM 676 C CA . ARG A 1 85 ? -16.955 -3.418 24.964 1.00 94.69 85 ARG A CA 1
ATOM 677 C C . ARG A 1 85 ? -15.446 -3.633 24.784 1.00 94.69 85 ARG A C 1
ATOM 679 O O . ARG A 1 85 ? -14.700 -2.655 24.694 1.00 94.69 85 ARG A O 1
ATOM 686 N N . PRO A 1 86 ? -14.969 -4.891 24.738 1.00 94.62 86 PRO A N 1
ATOM 687 C CA . PRO A 1 86 ? -13.558 -5.179 24.502 1.00 94.62 86 PRO A CA 1
ATOM 688 C C . PRO A 1 86 ? -13.066 -4.572 23.178 1.00 94.62 86 PRO A C 1
ATOM 690 O O . PRO A 1 86 ? -13.547 -4.926 22.106 1.00 94.62 86 PRO A O 1
ATOM 693 N N . PHE A 1 87 ? -12.082 -3.674 23.255 1.00 95.56 87 PHE A N 1
ATOM 694 C CA . PHE A 1 87 ? -11.522 -2.968 22.093 1.00 95.56 87 PHE A CA 1
ATOM 695 C C . PHE A 1 87 ? -10.067 -3.354 21.786 1.00 95.56 87 PHE A C 1
ATOM 697 O O . PHE A 1 87 ? -9.555 -3.023 20.718 1.00 95.56 87 PHE A O 1
ATOM 704 N N . PHE A 1 88 ? -9.397 -4.066 22.702 1.00 95.75 88 PHE A N 1
ATOM 705 C CA . PHE A 1 88 ? -7.971 -4.394 22.598 1.00 95.75 88 PHE A CA 1
ATOM 706 C C . PHE A 1 88 ? -7.618 -5.189 21.336 1.00 95.75 88 PHE A C 1
ATOM 708 O O . PHE A 1 88 ? -6.562 -4.951 20.761 1.00 95.75 88 PHE A O 1
ATOM 715 N N . GLY A 1 89 ? -8.503 -6.076 20.865 1.00 96.00 89 GLY A N 1
ATOM 716 C CA . GLY A 1 89 ? -8.285 -6.819 19.618 1.00 96.00 89 GLY A CA 1
ATOM 717 C C . GLY A 1 89 ? -8.192 -5.899 18.396 1.00 96.00 89 GLY A C 1
ATOM 718 O O . GLY A 1 89 ? -7.250 -5.992 17.616 1.00 96.00 89 GLY A O 1
ATOM 719 N N . TRP A 1 90 ? -9.117 -4.944 18.277 1.00 96.81 90 TRP A N 1
ATOM 720 C CA . TRP A 1 90 ? -9.117 -3.947 17.203 1.00 96.81 90 TRP A CA 1
ATOM 721 C C . TRP A 1 90 ? -7.913 -3.003 17.288 1.00 96.81 90 TRP A C 1
ATOM 723 O O . TRP A 1 90 ? -7.305 -2.687 16.268 1.00 96.81 90 TRP A O 1
ATOM 733 N N . ALA A 1 91 ? -7.535 -2.592 18.502 1.00 97.44 91 ALA A N 1
ATOM 734 C CA . ALA A 1 91 ? -6.364 -1.747 18.725 1.00 97.44 91 ALA A CA 1
ATOM 735 C C . ALA A 1 91 ? -5.050 -2.469 18.374 1.00 97.44 91 ALA A C 1
ATOM 737 O O . ALA A 1 91 ? -4.196 -1.893 17.704 1.00 97.44 91 ALA A O 1
ATOM 738 N N . GLY A 1 92 ? -4.910 -3.739 18.772 1.00 98.25 92 GLY A N 1
ATOM 739 C CA . GLY A 1 92 ? -3.753 -4.567 18.433 1.00 98.25 92 GLY A CA 1
ATOM 740 C C . GLY A 1 92 ? -3.617 -4.782 16.926 1.00 98.25 92 GLY A C 1
ATOM 741 O O . GLY A 1 92 ? -2.531 -4.606 16.380 1.00 98.25 92 GLY A O 1
ATOM 742 N N . LEU A 1 93 ? -4.725 -5.075 16.235 1.00 98.12 93 LEU A N 1
ATOM 743 C CA . LEU A 1 93 ? -4.734 -5.185 14.773 1.00 98.12 93 LEU A CA 1
ATOM 744 C C . LEU A 1 93 ? -4.392 -3.854 14.094 1.00 98.12 93 LEU A C 1
ATOM 746 O O . LEU A 1 93 ? -3.619 -3.845 13.144 1.00 98.12 93 LEU A O 1
ATOM 750 N N . SER A 1 94 ? -4.921 -2.728 14.580 1.00 98.38 94 SER A N 1
ATOM 751 C CA . SER A 1 94 ? -4.573 -1.406 14.044 1.00 98.38 94 SER A CA 1
ATOM 752 C C . SER A 1 94 ? -3.064 -1.156 14.121 1.00 98.38 94 SER A C 1
ATOM 754 O O . SER A 1 94 ? -2.454 -0.800 13.115 1.00 98.38 94 SER A O 1
ATOM 756 N N . LEU A 1 95 ? -2.442 -1.437 15.273 1.00 98.38 95 LEU A N 1
ATOM 757 C CA . LEU A 1 95 ? -0.996 -1.296 15.447 1.00 98.38 95 LEU A CA 1
ATOM 758 C C . LEU A 1 95 ? -0.203 -2.220 14.511 1.00 98.38 95 LEU A C 1
ATOM 760 O O . LEU A 1 95 ? 0.773 -1.778 13.907 1.00 98.38 95 LEU A O 1
ATOM 764 N N . ALA A 1 96 ? -0.640 -3.472 14.349 1.00 98.31 96 ALA A N 1
ATOM 765 C CA . ALA A 1 96 ? -0.018 -4.405 13.413 1.00 98.31 96 ALA A CA 1
ATOM 766 C C . ALA A 1 96 ? -0.072 -3.885 11.966 1.00 98.31 96 ALA A C 1
ATOM 768 O O . ALA A 1 96 ? 0.928 -3.937 11.261 1.00 98.31 96 ALA A O 1
ATOM 769 N N . PHE A 1 97 ? -1.199 -3.317 11.529 1.00 98.25 97 PHE A N 1
ATOM 770 C CA . PHE A 1 97 ? -1.327 -2.762 10.178 1.00 98.25 97 PHE A CA 1
ATOM 771 C C . PHE A 1 97 ? -0.530 -1.466 9.973 1.00 98.25 97 PHE A C 1
ATOM 773 O O . PHE A 1 97 ? -0.032 -1.241 8.872 1.00 98.25 97 PHE A O 1
ATOM 780 N N . VAL A 1 98 ? -0.350 -0.635 11.010 1.00 98.56 98 VAL A N 1
ATOM 781 C CA . VAL A 1 98 ? 0.595 0.499 10.949 1.00 98.56 98 VAL A CA 1
ATOM 782 C C . VAL A 1 98 ? 2.013 -0.010 10.719 1.00 98.56 98 VAL A C 1
ATOM 784 O O . VAL A 1 98 ? 2.719 0.517 9.865 1.00 98.56 98 VAL A O 1
ATOM 787 N N . PHE A 1 99 ? 2.417 -1.042 11.460 1.00 97.62 99 PHE A N 1
ATOM 788 C CA . PHE A 1 99 ? 3.729 -1.653 11.292 1.00 97.62 99 PHE A CA 1
ATOM 789 C C . PHE A 1 99 ? 3.914 -2.229 9.883 1.00 97.62 99 PHE A C 1
ATOM 791 O O . PHE A 1 99 ? 4.909 -1.910 9.247 1.00 97.62 99 PHE A O 1
ATOM 798 N N . LEU A 1 100 ? 2.939 -2.983 9.365 1.00 97.00 100 LEU A N 1
ATOM 799 C CA . LEU A 1 100 ? 2.991 -3.530 8.003 1.00 97.00 100 LEU A CA 1
ATOM 800 C C . LEU A 1 100 ? 3.042 -2.429 6.932 1.00 97.00 100 LEU A C 1
ATOM 802 O O . LEU A 1 100 ? 3.791 -2.535 5.973 1.00 97.00 100 LEU A O 1
ATOM 806 N N . SER A 1 101 ? 2.278 -1.346 7.103 1.00 98.00 101 SER A N 1
ATOM 807 C CA . SER A 1 101 ? 2.333 -0.192 6.198 1.00 98.00 101 SER A CA 1
ATOM 808 C C . SER A 1 101 ? 3.717 0.467 6.197 1.00 98.00 101 SER A C 1
ATOM 810 O O . SER A 1 101 ? 4.237 0.823 5.142 1.00 98.00 101 SER A O 1
ATOM 812 N N . ALA A 1 102 ? 4.326 0.620 7.375 1.00 97.06 102 ALA A N 1
ATOM 813 C CA . ALA A 1 102 ? 5.670 1.170 7.497 1.00 97.06 102 ALA A CA 1
ATOM 814 C C . ALA A 1 102 ? 6.731 0.231 6.910 1.00 97.06 102 ALA A C 1
ATOM 816 O O . ALA A 1 102 ? 7.653 0.714 6.262 1.00 97.06 102 ALA A O 1
ATOM 817 N N . ASP A 1 103 ? 6.596 -1.077 7.125 1.00 95.19 103 ASP A N 1
ATOM 818 C CA . ASP A 1 103 ? 7.489 -2.095 6.575 1.00 95.19 103 ASP A CA 1
ATOM 819 C C . ASP A 1 103 ? 7.522 -2.041 5.044 1.00 95.19 103 ASP A C 1
ATOM 821 O O . ASP A 1 103 ? 8.600 -1.872 4.483 1.00 95.19 103 ASP A O 1
ATOM 825 N N . GLU A 1 104 ? 6.352 -2.024 4.405 1.00 95.38 104 GLU A N 1
ATOM 826 C CA . GLU A 1 104 ? 6.189 -1.927 2.947 1.00 95.38 104 GLU A CA 1
ATOM 827 C C . GLU A 1 104 ? 6.759 -0.619 2.364 1.00 95.38 104 GLU A C 1
ATOM 829 O O . GLU A 1 104 ? 7.398 -0.594 1.315 1.00 95.38 104 GLU A O 1
ATOM 834 N N . LEU A 1 105 ? 6.520 0.519 3.027 1.00 94.88 105 LEU A N 1
ATOM 835 C CA . LEU A 1 105 ? 6.951 1.827 2.511 1.00 94.88 105 LEU A CA 1
ATOM 836 C C . LEU A 1 105 ? 8.437 2.110 2.758 1.00 94.88 105 LEU A C 1
ATOM 838 O O . LEU A 1 105 ? 9.043 2.902 2.033 1.00 94.88 105 LEU A O 1
ATOM 842 N N . LEU A 1 106 ? 9.013 1.529 3.812 1.00 94.75 106 LEU A N 1
ATOM 843 C CA . LEU A 1 106 ? 10.397 1.767 4.230 1.00 94.75 106 LEU A CA 1
ATOM 844 C C . LEU A 1 106 ? 11.327 0.593 3.923 1.00 94.75 106 LEU A C 1
ATOM 846 O O . LEU A 1 106 ? 12.540 0.727 4.155 1.00 94.75 106 LEU A O 1
ATOM 850 N N . VAL A 1 107 ? 10.786 -0.497 3.378 1.00 92.69 107 VAL A N 1
ATOM 851 C CA . VAL A 1 107 ? 11.521 -1.687 2.948 1.00 92.69 107 VAL A CA 1
ATOM 852 C C . VAL A 1 107 ? 12.294 -2.302 4.123 1.00 92.69 107 VAL A C 1
ATOM 854 O O . VAL A 1 107 ? 13.502 -2.557 4.059 1.00 92.69 107 VAL A O 1
ATOM 857 N N . ILE A 1 108 ? 11.645 -2.373 5.293 1.00 92.12 108 ILE A N 1
ATOM 858 C CA . ILE A 1 108 ? 12.325 -2.718 6.552 1.00 92.12 108 ILE A CA 1
ATOM 859 C C . ILE A 1 108 ? 12.736 -4.193 6.541 1.00 92.12 108 ILE A C 1
ATOM 861 O O . ILE A 1 108 ? 13.886 -4.492 6.877 1.00 92.12 108 ILE A O 1
ATOM 865 N N . HIS A 1 109 ? 11.850 -5.094 6.119 1.00 91.19 109 HIS A N 1
ATOM 866 C CA . HIS A 1 109 ? 12.131 -6.524 6.036 1.00 91.19 109 HIS A CA 1
ATOM 867 C C . HIS A 1 109 ? 13.308 -6.840 5.095 1.00 91.19 109 HIS A C 1
ATOM 869 O O . HIS A 1 109 ? 14.196 -7.609 5.475 1.00 91.19 109 HIS A O 1
ATOM 875 N N . GLU A 1 110 ? 13.427 -6.178 3.934 1.00 87.19 110 GLU A N 1
ATOM 876 C CA . GLU A 1 110 ? 14.591 -6.370 3.055 1.00 87.19 110 GLU A CA 1
ATOM 877 C C . GLU A 1 110 ? 15.896 -5.924 3.734 1.00 87.19 110 GLU A C 1
ATOM 879 O O . GLU A 1 110 ? 16.907 -6.628 3.680 1.00 87.19 110 GLU A O 1
ATOM 884 N N . LYS A 1 111 ? 15.883 -4.780 4.435 1.00 88.38 111 LYS A N 1
ATOM 885 C CA . LYS A 1 111 ? 17.068 -4.260 5.146 1.00 88.38 111 LYS A CA 1
ATOM 886 C C . LYS A 1 111 ? 17.481 -5.135 6.325 1.00 88.38 111 LYS A C 1
ATOM 888 O O . LYS A 1 111 ? 18.660 -5.176 6.678 1.00 88.38 111 LYS A O 1
ATOM 893 N N . LEU A 1 112 ? 16.526 -5.815 6.955 1.00 88.69 112 LEU A N 1
ATOM 894 C CA . LEU A 1 112 ? 16.771 -6.686 8.102 1.00 88.69 112 LEU A CA 1
ATOM 895 C C . LEU A 1 112 ? 17.095 -8.126 7.707 1.00 88.69 112 LEU A C 1
ATOM 897 O O . LEU A 1 112 ? 17.675 -8.851 8.519 1.00 88.69 112 LEU A O 1
ATOM 901 N N . ASN A 1 113 ? 16.824 -8.520 6.464 1.00 85.31 113 ASN A N 1
ATOM 902 C CA . ASN A 1 113 ? 17.117 -9.859 5.978 1.00 85.31 113 ASN A CA 1
ATOM 903 C C . ASN A 1 113 ? 18.604 -10.222 6.071 1.00 85.31 113 ASN A C 1
ATOM 905 O O . ASN A 1 113 ? 18.931 -11.302 6.564 1.00 85.31 113 ASN A O 1
ATOM 909 N N . GLU A 1 114 ? 19.528 -9.345 5.656 1.00 84.81 114 GLU A N 1
ATOM 910 C CA . GLU A 1 114 ? 20.962 -9.672 5.735 1.00 84.81 114 GLU A CA 1
ATOM 911 C C . GLU A 1 114 ? 21.484 -9.777 7.178 1.00 84.81 114 GLU A C 1
ATOM 913 O O . GLU A 1 114 ? 22.115 -10.793 7.493 1.00 84.81 114 GLU A O 1
ATOM 918 N N . PRO A 1 115 ? 21.212 -8.807 8.080 1.00 86.06 115 PRO A N 1
ATOM 919 C CA . PRO A 1 115 ? 21.608 -8.916 9.482 1.00 86.06 115 PRO A CA 1
ATOM 920 C C . PRO A 1 115 ? 21.011 -10.141 10.180 1.00 86.06 115 PRO A C 1
ATOM 922 O O . PRO A 1 115 ? 21.718 -10.829 10.917 1.00 86.06 115 PRO A O 1
ATOM 925 N N . LEU A 1 116 ? 19.731 -10.447 9.937 1.00 86.50 116 LEU A N 1
ATOM 926 C CA . LEU A 1 116 ? 19.069 -11.607 10.535 1.00 86.50 116 LEU A CA 1
ATOM 927 C C . LEU A 1 116 ? 19.631 -12.916 9.993 1.00 86.50 116 LEU A C 1
ATOM 929 O O . LEU A 1 116 ? 19.903 -13.824 10.772 1.00 86.50 116 LEU A O 1
ATOM 933 N N . ARG A 1 117 ? 19.882 -13.008 8.685 1.00 85.06 117 ARG A N 1
ATOM 934 C CA . ARG A 1 117 ? 20.517 -14.182 8.077 1.00 85.06 117 ARG A CA 1
ATOM 935 C C . ARG A 1 117 ? 21.903 -14.440 8.659 1.00 85.06 117 ARG A C 1
ATOM 937 O O . ARG A 1 117 ? 22.242 -15.590 8.939 1.00 85.06 117 ARG A O 1
ATOM 944 N N . ALA A 1 118 ? 22.683 -13.380 8.875 1.00 85.44 118 ALA A N 1
ATOM 945 C CA . ALA A 1 118 ? 23.988 -13.474 9.519 1.00 85.44 118 ALA A CA 1
ATOM 946 C C . ALA A 1 118 ? 23.870 -13.928 10.983 1.00 85.44 118 ALA A C 1
ATOM 948 O O . ALA A 1 118 ? 24.573 -14.847 11.390 1.00 85.44 118 ALA A O 1
ATOM 949 N N . ALA A 1 119 ? 22.956 -13.334 11.755 1.00 87.31 119 ALA A N 1
ATOM 950 C CA . ALA A 1 119 ? 22.774 -13.646 13.173 1.00 87.31 119 ALA A CA 1
ATOM 951 C C . ALA A 1 119 ? 22.194 -15.049 13.424 1.00 87.31 119 ALA A C 1
ATOM 953 O O . ALA A 1 119 ? 22.561 -15.709 14.393 1.00 87.31 119 ALA A O 1
ATOM 954 N N . LEU A 1 120 ? 21.285 -15.503 12.560 1.00 86.19 120 LEU A N 1
ATOM 955 C CA . LEU A 1 120 ? 20.585 -16.785 12.682 1.00 86.19 120 LEU A CA 1
ATOM 956 C C . LEU A 1 120 ? 21.281 -17.921 11.916 1.00 86.19 120 LEU A C 1
ATOM 958 O O . LEU A 1 120 ? 20.800 -19.052 11.934 1.00 86.19 120 LEU A O 1
ATOM 962 N N . HIS A 1 121 ? 22.399 -17.632 11.240 1.00 82.56 121 HIS A N 1
ATOM 963 C CA . HIS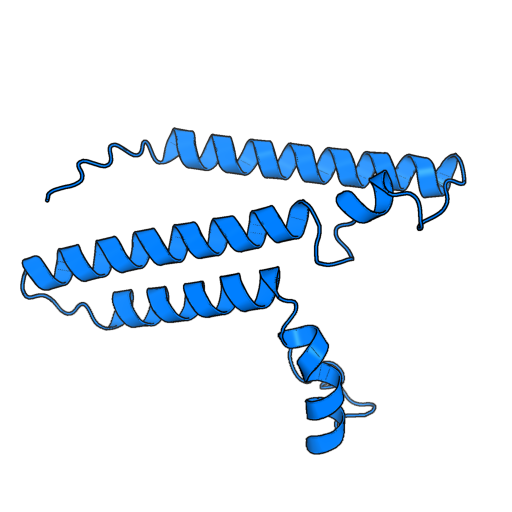 A 1 121 ? 23.135 -18.566 10.382 1.00 82.56 121 HIS A CA 1
ATOM 964 C C . HIS A 1 121 ? 22.245 -19.282 9.348 1.00 82.56 121 HIS A C 1
ATOM 966 O O . HIS A 1 121 ? 22.443 -20.459 9.048 1.00 82.56 121 HIS A O 1
ATOM 972 N N . THR A 1 122 ? 21.266 -18.581 8.768 1.00 81.44 122 THR A N 1
ATOM 973 C CA . THR A 1 122 ? 20.318 -19.171 7.801 1.00 81.44 122 THR A CA 1
ATOM 974 C C . THR A 1 122 ? 20.817 -19.139 6.351 1.00 81.44 122 THR A C 1
ATOM 976 O O . THR A 1 122 ? 20.069 -19.384 5.400 1.00 81.44 122 THR A O 1
ATOM 979 N N . SER A 1 123 ? 22.110 -18.873 6.167 1.00 71.38 123 SER A N 1
ATOM 980 C CA . SER A 1 123 ? 22.834 -18.838 4.896 1.00 71.38 123 SER A CA 1
ATOM 981 C C . SER A 1 123 ? 22.844 -20.211 4.198 1.00 71.38 123 SER A C 1
ATOM 983 O O . SER A 1 123 ? 23.809 -20.958 4.311 1.00 71.38 123 SER A O 1
ATOM 985 N N . GLY A 1 124 ? 21.779 -20.560 3.468 1.00 66.69 124 GLY A N 1
ATOM 986 C CA . GLY A 1 124 ? 21.742 -21.747 2.593 1.00 66.69 124 GLY A CA 1
ATOM 987 C C . GLY A 1 124 ? 20.681 -22.804 2.919 1.00 66.69 124 GLY A C 1
ATOM 988 O O . GLY A 1 124 ? 20.786 -23.927 2.432 1.00 66.69 124 GLY A O 1
ATOM 989 N N . GLY A 1 125 ? 19.666 -22.467 3.724 1.00 70.06 125 GLY A N 1
ATOM 990 C CA . GLY A 1 125 ? 18.520 -23.340 4.020 1.00 70.06 125 GLY A CA 1
ATOM 991 C C . GLY A 1 125 ? 17.171 -22.740 3.606 1.00 70.06 125 GLY A C 1
ATOM 992 O O . GLY A 1 125 ? 17.112 -21.676 2.997 1.00 70.06 125 GLY A O 1
ATOM 993 N N . VAL A 1 126 ? 16.072 -23.400 3.992 1.00 71.12 126 VAL A N 1
ATOM 994 C CA . VAL A 1 126 ? 14.685 -22.948 3.721 1.00 71.12 126 VAL A CA 1
ATOM 995 C C . VAL A 1 126 ? 14.396 -21.553 4.314 1.00 71.12 126 VAL A C 1
ATOM 997 O O . VAL A 1 126 ? 13.545 -20.834 3.807 1.00 71.12 126 VAL A O 1
ATOM 1000 N N . PHE A 1 127 ? 15.157 -21.131 5.330 1.00 70.69 127 PHE A N 1
ATOM 1001 C CA . PHE A 1 127 ? 15.068 -19.818 5.989 1.00 70.69 127 PHE A CA 1
ATOM 1002 C C . PHE A 1 127 ? 16.006 -18.754 5.386 1.00 70.69 127 PHE A C 1
ATOM 1004 O O . PHE A 1 127 ? 16.485 -17.870 6.097 1.00 70.69 127 PHE A O 1
ATOM 1011 N N . HIS A 1 128 ? 16.324 -18.854 4.089 1.00 68.69 128 HIS A N 1
ATOM 1012 C CA . HIS A 1 128 ? 17.204 -17.894 3.411 1.00 68.69 128 HIS A CA 1
ATOM 1013 C C . HIS A 1 128 ? 16.683 -16.449 3.507 1.00 68.69 128 HIS A C 1
ATOM 1015 O O . HIS A 1 128 ? 17.470 -15.525 3.724 1.00 68.69 128 HIS A O 1
ATOM 1021 N N . TYR A 1 129 ? 15.363 -16.286 3.400 1.00 68.12 129 TYR A N 1
ATOM 1022 C CA . TYR A 1 129 ? 14.639 -15.078 3.783 1.00 68.12 129 TYR A CA 1
ATOM 1023 C C . TYR A 1 129 ? 14.295 -15.214 5.265 1.00 68.12 129 TYR A C 1
ATOM 1025 O O . TYR A 1 129 ? 13.358 -15.922 5.635 1.00 68.12 129 TYR A O 1
ATOM 1033 N N . ALA A 1 130 ? 15.134 -14.632 6.122 1.00 65.19 130 ALA A N 1
ATOM 1034 C CA . ALA A 1 130 ? 14.954 -14.704 7.570 1.00 65.19 130 ALA A CA 1
ATOM 1035 C C . ALA A 1 130 ? 13.682 -13.959 8.015 1.00 65.19 130 ALA A C 1
ATOM 1037 O O . ALA A 1 130 ? 13.076 -14.307 9.028 1.00 65.19 130 ALA A O 1
ATOM 1038 N N . TRP A 1 131 ? 13.276 -12.971 7.222 1.00 73.25 131 TRP A N 1
ATOM 1039 C CA . TRP A 1 131 ? 12.009 -12.266 7.273 1.00 73.25 131 TRP A CA 1
ATOM 1040 C C . TRP A 1 131 ? 11.549 -12.101 5.817 1.00 73.25 131 TRP A C 1
ATOM 1042 O O . TRP A 1 131 ? 12.335 -11.676 4.977 1.00 73.25 131 TRP A O 1
ATOM 1052 N N . VAL A 1 132 ? 10.331 -12.539 5.493 1.00 62.06 132 VAL A N 1
ATOM 1053 C CA . VAL A 1 132 ? 9.758 -12.341 4.149 1.00 62.06 132 VAL A CA 1
ATOM 1054 C C . VAL A 1 132 ? 9.632 -10.866 3.838 1.00 62.06 132 VAL A C 1
ATOM 1056 O O . VAL A 1 132 ? 9.065 -10.161 4.701 1.00 62.06 132 VAL A O 1
#

Foldseek 3Di:
DDPPPPDPVVVVVVVLVVLVVVLVVLQVVLVCCCPPVVDDCPPPSNQQSPPVDAQHPVLLSVLVVLLVQLVVLVVVLVVCVVVVHDSVVSNVSSVVSNVVSCCSNVVVQVVVQVVQCVVVVVVPDPCSSVGD

Radius of gyration: 19.48 Å; chains: 1; bounding box: 44×39×55 Å

Secondary structure (DSSP, 8-state):
--------HHHHHHHHHHHHHHHHHHHHHHHHHHHHH---TT-HHHHHH-TTSSSSHHHHHHHHHHHHHHHHHHHHHHHHHHTTS--HHHHHHHHHHHHHHHHHHHTHHHHHHHHHHHHHT-TTSTTSSS--

Sequence (132 aa):
MDIDLELDPRRLVWALARIILALDAAYVFTQFFVRVLGWSHRNIIFVLFDLNHEMNLPTLYSGATLLLCAILLAMSAAGEARKRRPFFGWAGLSLAFVFLSADELLVIHEKLNEPLRAALHTSGGVFHYAWV